Protein AF-A0A7V5DVM4-F1 (afdb_monomer)

Nearest PDB structures (foldseek):
  7obb-assembly1_I  TM=4.071E-01  e=5.689E-02  Homo sapiens
  6hls-assembly1_I  TM=3.930E-01  e=3.949E-02  Saccharomyces cerevisiae S288C
  4c2m-assembly1_I  TM=3.906E-01  e=1.418E-01  Saccharomyces cerevisiae
  5w0o-assembly2_B  TM=4.467E-01  e=2.943E-01  Homo sapiens
  7xs4-assembly1_A  TM=4.033E-01  e=6.493E-01  Arabidopsis thaliana

Structure (mmCIF, N/CA/C/O backbone):
data_AF-A0A7V5DVM4-F1
#
_entry.id   AF-A0A7V5DVM4-F1
#
loop_
_atom_site.group_PDB
_atom_site.id
_atom_site.type_symbol
_atom_site.label_atom_id
_atom_site.label_alt_id
_atom_site.label_comp_id
_atom_site.label_asym_id
_atom_site.label_entity_id
_atom_site.label_seq_id
_atom_site.pdbx_PDB_ins_code
_atom_site.Cartn_x
_atom_site.Cartn_y
_atom_site.Cartn_z
_atom_site.occupancy
_atom_site.B_iso_or_equiv
_atom_site.auth_seq_id
_atom_site.auth_comp_id
_atom_site.auth_asym_id
_atom_site.auth_atom_id
_atom_site.pdbx_PDB_model_num
ATOM 1 N N . MET A 1 1 ? 5.681 -0.091 12.424 1.00 67.00 1 MET A N 1
ATOM 2 C CA . MET A 1 1 ? 4.971 0.313 11.188 1.00 67.00 1 MET A CA 1
ATOM 3 C C . MET A 1 1 ? 4.359 -0.936 10.579 1.00 67.00 1 MET A C 1
ATOM 5 O O . MET A 1 1 ? 5.085 -1.908 10.415 1.00 67.00 1 MET A O 1
ATOM 9 N N . ASP A 1 2 ? 3.058 -0.942 10.289 1.00 78.00 2 ASP A N 1
ATOM 10 C CA . ASP A 1 2 ? 2.428 -2.073 9.595 1.00 78.00 2 ASP A CA 1
ATOM 11 C C . ASP A 1 2 ? 2.768 -2.052 8.107 1.00 78.00 2 ASP A C 1
ATOM 13 O O . ASP A 1 2 ? 2.781 -0.989 7.491 1.00 78.00 2 ASP A O 1
ATOM 17 N N . LEU A 1 3 ? 2.990 -3.226 7.519 1.00 81.88 3 LEU A N 1
ATOM 18 C CA . LEU A 1 3 ? 3.199 -3.368 6.081 1.00 81.88 3 LEU A CA 1
ATOM 19 C C . LEU A 1 3 ? 1.953 -3.934 5.411 1.00 81.88 3 LEU A C 1
ATOM 21 O O . LEU A 1 3 ? 1.393 -4.935 5.873 1.00 81.88 3 LEU A O 1
ATOM 25 N N . MET A 1 4 ? 1.550 -3.342 4.287 1.00 83.81 4 MET A N 1
ATOM 26 C CA . MET A 1 4 ? 0.488 -3.924 3.473 1.00 83.81 4 MET A CA 1
ATOM 27 C C . MET A 1 4 ? 0.969 -5.252 2.874 1.00 83.81 4 MET A C 1
ATOM 29 O O . MET A 1 4 ? 1.976 -5.304 2.166 1.00 83.81 4 MET A O 1
ATOM 33 N N . ARG A 1 5 ? 0.232 -6.334 3.140 1.00 87.25 5 ARG A N 1
ATOM 34 C CA . ARG A 1 5 ? 0.502 -7.676 2.603 1.00 87.25 5 ARG A CA 1
ATOM 35 C C . ARG A 1 5 ? -0.558 -8.058 1.587 1.00 87.25 5 ARG A C 1
ATOM 37 O O . ARG A 1 5 ? -1.746 -7.839 1.813 1.00 87.25 5 ARG A O 1
ATOM 44 N N . CYS A 1 6 ? -0.131 -8.658 0.482 1.00 86.25 6 CYS A N 1
ATOM 45 C CA . CYS A 1 6 ? -1.041 -9.185 -0.517 1.00 86.25 6 CYS A CA 1
ATOM 46 C C . CYS A 1 6 ? -1.898 -10.295 0.110 1.00 86.25 6 CYS A C 1
ATOM 48 O O . CYS A 1 6 ? -1.336 -11.243 0.661 1.00 86.25 6 CYS A O 1
ATOM 50 N N . PRO A 1 7 ? -3.234 -10.242 0.001 1.00 84.94 7 PRO A N 1
ATOM 51 C CA . PRO A 1 7 ? -4.098 -11.264 0.588 1.00 84.94 7 PRO A CA 1
ATOM 52 C C . PRO A 1 7 ? -3.974 -12.637 -0.093 1.00 84.94 7 PRO A C 1
ATOM 54 O O . PRO A 1 7 ? -4.412 -13.624 0.479 1.00 84.94 7 PRO A O 1
ATOM 57 N N . VAL A 1 8 ? -3.381 -12.715 -1.294 1.00 87.81 8 VAL A N 1
ATOM 58 C CA . VAL A 1 8 ? -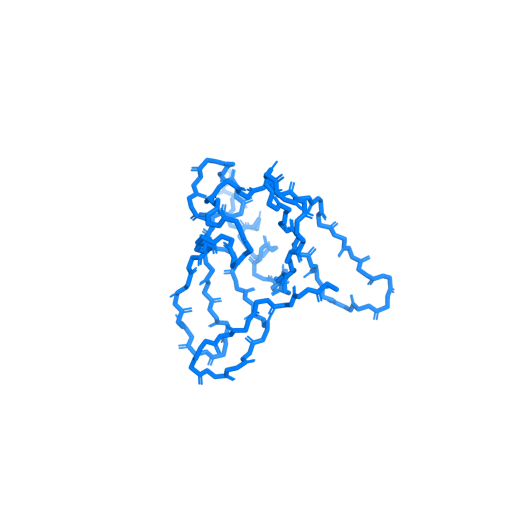3.189 -13.981 -2.032 1.00 87.81 8 VAL A CA 1
ATOM 59 C C . VAL A 1 8 ? -1.836 -14.597 -1.714 1.00 87.81 8 VAL A C 1
ATOM 61 O O . VAL A 1 8 ? -1.754 -15.687 -1.167 1.00 87.81 8 VAL A O 1
ATOM 64 N N . CYS A 1 9 ? -0.757 -13.887 -2.042 1.00 88.31 9 CYS A N 1
ATOM 65 C CA . CYS A 1 9 ? 0.599 -14.436 -1.978 1.00 88.31 9 CYS A CA 1
ATOM 66 C C . CYS A 1 9 ? 1.406 -13.945 -0.768 1.00 88.31 9 CYS A C 1
ATOM 68 O O . CYS A 1 9 ? 2.605 -14.209 -0.686 1.00 88.31 9 CYS A O 1
ATOM 70 N N . LYS A 1 10 ? 0.787 -13.174 0.141 1.00 86.44 10 LYS A N 1
ATOM 71 C CA . LYS A 1 10 ? 1.406 -12.579 1.344 1.00 86.44 10 LYS A CA 1
ATOM 72 C C . LYS A 1 10 ? 2.601 -11.647 1.073 1.00 86.44 10 LYS A C 1
ATOM 74 O O . LYS A 1 10 ? 3.212 -11.161 2.020 1.00 86.44 10 LYS A O 1
ATOM 79 N N . SER A 1 11 ? 2.898 -11.348 -0.197 1.00 86.12 11 SER A N 1
ATOM 80 C CA . SER A 1 11 ? 3.956 -10.420 -0.612 1.00 86.12 11 SER A CA 1
ATOM 81 C C . SER A 1 11 ? 3.727 -9.019 -0.051 1.00 86.12 11 SER A C 1
ATOM 83 O O . SER A 1 11 ? 2.597 -8.536 -0.040 1.00 86.12 11 SER A O 1
ATOM 85 N N . THR A 1 12 ? 4.798 -8.352 0.366 1.00 83.75 12 THR A N 1
ATOM 86 C CA . THR A 1 12 ? 4.793 -6.947 0.807 1.00 83.75 12 THR A CA 1
ATOM 87 C C . THR A 1 12 ? 5.270 -5.981 -0.275 1.00 83.75 12 THR A C 1
ATOM 89 O O . THR A 1 12 ? 5.350 -4.780 -0.027 1.00 83.75 12 THR A O 1
ATOM 92 N N . THR A 1 13 ? 5.607 -6.502 -1.458 1.00 84.56 13 THR A N 1
ATOM 93 C CA . THR A 1 13 ? 6.084 -5.724 -2.604 1.00 84.56 13 THR A CA 1
ATOM 94 C C . THR A 1 13 ? 4.946 -5.442 -3.572 1.00 84.56 13 THR A C 1
ATOM 96 O O . THR A 1 13 ? 4.241 -6.361 -4.018 1.00 84.56 13 THR A O 1
ATOM 99 N N . TRP A 1 14 ? 4.807 -4.165 -3.896 1.00 84.38 14 TRP A N 1
ATOM 100 C CA . TRP A 1 14 ? 3.718 -3.602 -4.666 1.00 84.38 14 TRP A CA 1
ATOM 101 C C . TRP A 1 14 ? 4.258 -2.684 -5.767 1.00 84.38 14 TRP A C 1
ATOM 103 O O . TRP A 1 14 ? 5.307 -2.068 -5.633 1.00 84.38 14 TRP A O 1
ATOM 113 N N . GLU A 1 15 ? 3.527 -2.598 -6.864 1.00 81.81 15 GLU A N 1
ATOM 114 C CA . GLU A 1 15 ? 3.663 -1.586 -7.902 1.00 81.81 15 GLU A CA 1
ATOM 115 C C . GLU A 1 15 ? 2.588 -0.535 -7.654 1.00 81.81 15 GLU A C 1
ATOM 117 O O . GLU A 1 15 ? 1.410 -0.878 -7.526 1.00 81.81 15 GLU A O 1
ATOM 122 N N . ASP A 1 16 ? 2.979 0.731 -7.574 1.00 77.44 16 ASP A N 1
ATOM 123 C CA . ASP A 1 16 ? 2.025 1.831 -7.509 1.00 77.44 16 ASP A CA 1
ATOM 124 C C . ASP A 1 16 ? 1.494 2.124 -8.917 1.00 77.44 16 ASP A C 1
ATOM 126 O O . ASP A 1 16 ? 2.250 2.493 -9.819 1.00 77.44 16 ASP A O 1
ATOM 130 N N . LEU A 1 17 ? 0.189 1.930 -9.122 1.00 75.38 17 LEU A N 1
ATOM 131 C CA . LEU A 1 17 ? -0.430 2.147 -10.426 1.00 75.38 17 LEU A CA 1
ATOM 132 C C . LEU A 1 17 ? -0.678 3.636 -10.718 1.00 75.38 17 LEU A C 1
ATOM 134 O O . LEU A 1 17 ? -0.814 3.985 -11.889 1.00 75.38 17 LEU A O 1
ATOM 138 N N . HIS A 1 18 ? -0.747 4.494 -9.692 1.00 66.25 18 HIS A N 1
ATOM 139 C CA . HIS A 1 18 ? -1.150 5.906 -9.812 1.00 66.25 18 HIS A CA 1
ATOM 140 C C . HIS A 1 18 ? -0.236 6.824 -8.985 1.00 66.25 18 HIS A C 1
ATOM 142 O O . HIS A 1 18 ? -0.697 7.768 -8.350 1.00 66.25 18 HIS A O 1
ATOM 148 N N . ALA A 1 19 ? 1.078 6.576 -9.020 1.00 57.25 19 ALA A N 1
ATOM 149 C CA . ALA A 1 19 ? 2.081 7.284 -8.213 1.00 57.25 19 ALA A CA 1
ATOM 150 C C . ALA A 1 19 ? 2.09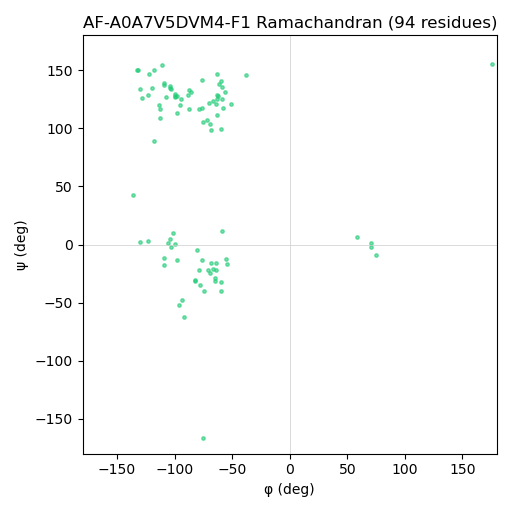6 8.824 -8.361 1.00 57.25 19 ALA A C 1
ATOM 152 O O . ALA A 1 19 ? 2.764 9.507 -7.576 1.00 57.25 19 ALA A O 1
ATOM 153 N N . TRP A 1 20 ? 1.398 9.359 -9.367 1.00 54.09 20 TRP A N 1
ATOM 154 C CA . TRP A 1 20 ? 1.425 10.750 -9.826 1.00 54.09 20 TRP A CA 1
ATOM 155 C C . TRP A 1 20 ? 0.152 11.544 -9.508 1.00 54.09 20 TRP A C 1
ATOM 157 O O . TRP A 1 20 ? 0.176 12.762 -9.657 1.00 54.09 20 TRP A O 1
ATOM 167 N N . GLU A 1 21 ? -0.937 10.900 -9.078 1.00 55.44 21 GLU A N 1
ATOM 168 C CA . GLU A 1 21 ? -2.225 11.576 -8.881 1.00 55.44 21 GLU A CA 1
ATOM 169 C C . GLU A 1 21 ? -2.593 11.619 -7.386 1.00 55.44 21 GLU A C 1
ATOM 171 O O . GLU A 1 21 ? -2.894 10.577 -6.800 1.00 55.44 21 GLU A O 1
ATOM 176 N N . PRO A 1 22 ? -2.548 12.800 -6.739 1.00 49.56 22 PRO A N 1
ATOM 177 C CA . PRO A 1 22 ? -2.716 12.933 -5.288 1.00 49.56 22 PRO A CA 1
ATOM 178 C C . PRO A 1 22 ? -4.125 12.582 -4.779 1.00 49.56 22 PRO A C 1
ATOM 180 O O . PRO A 1 22 ? -4.262 12.223 -3.612 1.00 49.56 22 PRO A O 1
ATOM 183 N N . ASP A 1 23 ? -5.139 12.622 -5.647 1.00 50.00 23 ASP A N 1
ATOM 184 C CA . ASP A 1 23 ? -6.552 12.409 -5.299 1.00 50.00 23 ASP A CA 1
ATOM 185 C C . ASP A 1 23 ? -7.108 11.047 -5.745 1.00 50.00 23 ASP A C 1
ATOM 187 O O . ASP A 1 23 ? -8.284 10.738 -5.530 1.00 50.00 23 ASP A O 1
ATOM 191 N N . VAL A 1 24 ? -6.284 10.200 -6.368 1.00 54.28 24 VAL A N 1
ATOM 192 C CA . VAL A 1 24 ? -6.741 8.895 -6.853 1.00 54.28 24 VAL A CA 1
ATOM 193 C C . VAL A 1 24 ? -6.610 7.856 -5.738 1.00 54.28 24 VAL A C 1
ATOM 195 O O . VAL A 1 24 ? -5.557 7.766 -5.098 1.00 54.28 24 VAL A O 1
ATOM 198 N N . PRO A 1 25 ? -7.648 7.025 -5.485 1.00 58.22 25 PRO A N 1
ATOM 199 C CA . PRO A 1 25 ? -7.545 5.916 -4.548 1.00 58.22 25 PRO A CA 1
ATOM 200 C C . PRO A 1 25 ? -6.314 5.089 -4.892 1.00 58.22 25 PRO A C 1
ATOM 202 O O . PRO A 1 25 ? -6.179 4.575 -6.002 1.00 58.22 25 PRO A O 1
ATOM 205 N N . THR A 1 26 ? -5.410 4.978 -3.929 1.00 68.38 26 THR A N 1
ATOM 206 C CA . THR A 1 26 ? -4.077 4.426 -4.132 1.00 68.38 26 THR A CA 1
ATOM 207 C C . THR A 1 26 ? -4.195 2.941 -4.427 1.00 68.38 26 THR A C 1
ATOM 209 O O . THR A 1 26 ? -4.440 2.116 -3.541 1.00 68.38 26 THR A O 1
ATOM 212 N N . ARG A 1 27 ? -4.145 2.626 -5.723 1.00 79.00 27 ARG A N 1
ATOM 213 C CA . ARG A 1 27 ? -4.247 1.282 -6.277 1.00 79.00 27 ARG A CA 1
ATOM 214 C C . ARG A 1 27 ? -2.846 0.739 -6.474 1.00 79.00 27 ARG A C 1
ATOM 216 O O . ARG A 1 27 ? -2.034 1.312 -7.193 1.00 79.00 27 ARG A O 1
ATOM 223 N N . PHE A 1 28 ? -2.621 -0.422 -5.895 1.00 82.31 28 PHE A N 1
ATOM 224 C CA . PHE A 1 28 ? -1.359 -1.122 -5.914 1.00 82.31 28 PHE A CA 1
ATOM 225 C C . PHE A 1 28 ? -1.532 -2.471 -6.582 1.00 82.31 28 PHE A C 1
ATOM 227 O O . PHE A 1 28 ? -2.466 -3.209 -6.264 1.00 82.31 28 PHE A O 1
ATOM 234 N N . ARG A 1 29 ? -0.616 -2.836 -7.469 1.00 86.12 29 ARG A N 1
ATOM 235 C CA . ARG A 1 29 ? -0.548 -4.180 -8.040 1.00 86.12 29 ARG A CA 1
ATOM 236 C C . ARG A 1 29 ? 0.518 -4.983 -7.311 1.00 86.12 29 ARG A C 1
ATOM 238 O O . ARG A 1 29 ? 1.652 -4.553 -7.172 1.00 86.12 29 ARG A O 1
ATOM 245 N N . CYS A 1 30 ? 0.184 -6.170 -6.828 1.00 88.12 30 CYS A N 1
ATOM 246 C CA . CYS A 1 30 ? 1.174 -7.047 -6.223 1.00 88.12 30 CYS A CA 1
ATOM 247 C C . CYS A 1 30 ? 2.121 -7.595 -7.300 1.00 88.12 30 CYS A C 1
ATOM 249 O O . CYS A 1 30 ? 1.670 -8.313 -8.189 1.00 88.12 30 CYS A O 1
ATOM 251 N N . ILE A 1 31 ? 3.426 -7.347 -7.166 1.00 85.06 31 ILE A N 1
ATOM 252 C CA . ILE A 1 31 ? 4.442 -7.795 -8.139 1.00 85.06 31 ILE A CA 1
ATOM 253 C C . ILE A 1 31 ? 4.465 -9.323 -8.302 1.00 85.06 31 ILE A C 1
ATOM 255 O O . ILE A 1 31 ? 4.721 -9.834 -9.383 1.00 85.06 31 ILE A O 1
ATOM 259 N N . ARG A 1 32 ? 4.170 -10.078 -7.235 1.00 86.62 32 ARG A N 1
ATOM 260 C CA . ARG A 1 32 ? 4.256 -11.548 -7.265 1.00 86.62 32 ARG A CA 1
ATOM 261 C C . ARG A 1 32 ? 3.082 -12.243 -7.950 1.00 86.62 32 ARG A C 1
ATOM 263 O O . ARG A 1 32 ? 3.273 -13.308 -8.514 1.00 86.62 32 ARG A O 1
ATOM 270 N N . CYS A 1 33 ? 1.869 -11.710 -7.821 1.00 88.19 33 CYS A N 1
ATOM 271 C CA . CYS A 1 33 ? 0.650 -12.400 -8.276 1.00 88.19 33 CYS A CA 1
ATOM 272 C C . CYS A 1 33 ? -0.263 -11.533 -9.149 1.00 88.19 33 CYS A C 1
ATOM 274 O O . CYS A 1 33 ? -1.362 -11.957 -9.486 1.00 88.19 33 CYS A O 1
ATOM 276 N N . GLY A 1 34 ? 0.128 -10.293 -9.446 1.00 85.81 34 GLY A N 1
ATOM 277 C CA . GLY A 1 34 ? -0.655 -9.358 -10.254 1.00 85.81 34 GLY A CA 1
ATOM 278 C C . GLY A 1 34 ? -1.922 -8.817 -9.586 1.00 85.81 34 GLY A C 1
ATOM 279 O O . GLY A 1 34 ? -2.605 -7.982 -10.176 1.00 85.81 34 GLY A O 1
ATOM 280 N N . ARG A 1 35 ? -2.260 -9.239 -8.357 1.00 86.62 35 ARG A N 1
ATOM 281 C CA . ARG A 1 35 ? -3.487 -8.786 -7.687 1.00 86.62 35 ARG A CA 1
ATOM 282 C C . ARG A 1 35 ? -3.461 -7.285 -7.430 1.00 86.62 35 ARG A C 1
ATOM 284 O O . ARG A 1 35 ? -2.537 -6.786 -6.792 1.00 86.62 35 ARG A O 1
ATOM 291 N N . ILE A 1 36 ? -4.522 -6.606 -7.847 1.00 86.62 36 ILE A N 1
ATOM 292 C CA . ILE A 1 36 ? -4.743 -5.191 -7.561 1.00 86.62 36 ILE A CA 1
ATOM 293 C C . ILE A 1 36 ? -5.437 -5.059 -6.200 1.00 86.62 36 ILE A C 1
ATOM 295 O O . ILE A 1 36 ? -6.412 -5.758 -5.916 1.00 86.62 36 ILE A O 1
ATOM 299 N N . ALA A 1 37 ? -4.918 -4.182 -5.348 1.00 83.38 37 ALA A N 1
ATOM 300 C CA . ALA A 1 37 ? -5.488 -3.819 -4.059 1.00 83.38 37 ALA A CA 1
ATOM 301 C C . ALA A 1 37 ? -5.511 -2.298 -3.920 1.00 83.38 37 ALA A C 1
ATOM 303 O O . ALA A 1 37 ? -4.652 -1.611 -4.460 1.00 83.38 37 ALA A O 1
ATOM 304 N N . SER A 1 38 ? -6.477 -1.769 -3.180 1.00 82.25 38 SER A N 1
ATOM 305 C CA . SER A 1 38 ? -6.515 -0.358 -2.810 1.00 82.25 38 SER A CA 1
ATOM 306 C C . SER A 1 38 ? -6.263 -0.187 -1.319 1.00 82.25 38 SER A C 1
ATOM 308 O O . SER A 1 38 ? -6.556 -1.079 -0.514 1.00 82.25 38 SER A O 1
ATOM 310 N N . LEU A 1 39 ? -5.758 0.983 -0.947 1.00 78.50 39 LEU A N 1
ATOM 311 C CA . LEU A 1 39 ? -5.787 1.464 0.429 1.00 78.50 39 LEU A CA 1
ATOM 312 C C . LEU A 1 39 ? -7.254 1.562 0.897 1.00 78.50 39 LEU A C 1
ATOM 314 O O . LEU A 1 39 ? -7.991 2.465 0.514 1.00 78.50 39 LEU A O 1
ATOM 318 N N . GLY A 1 40 ? -7.714 0.548 1.635 1.00 80.31 40 GLY A N 1
ATOM 319 C CA . GLY A 1 40 ? -9.063 0.496 2.209 1.00 80.31 40 GLY A CA 1
ATOM 320 C C . GLY A 1 40 ? -9.214 1.405 3.433 1.00 80.31 40 GLY A C 1
ATOM 321 O O . GLY A 1 40 ? -8.349 2.222 3.725 1.00 80.31 40 GLY A O 1
ATOM 322 N N . SER A 1 41 ? -10.292 1.242 4.199 1.00 84.25 41 SER A N 1
ATOM 323 C CA . SER A 1 41 ? -10.478 1.966 5.465 1.00 84.25 41 SER A CA 1
ATOM 324 C C . SER A 1 41 ? -9.405 1.62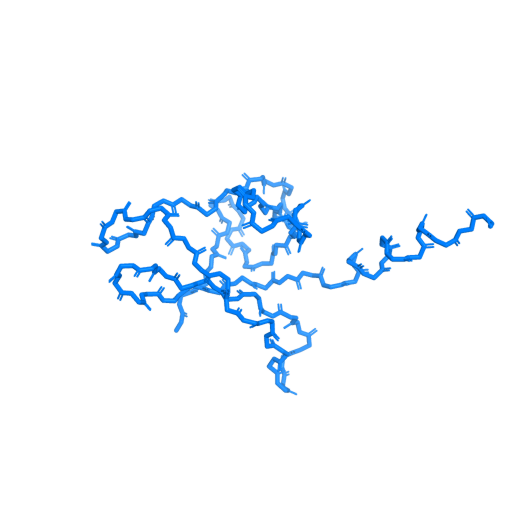5 6.508 1.00 84.25 41 SER A C 1
ATOM 326 O O . SER A 1 41 ? -8.946 0.484 6.617 1.00 84.25 41 SER A O 1
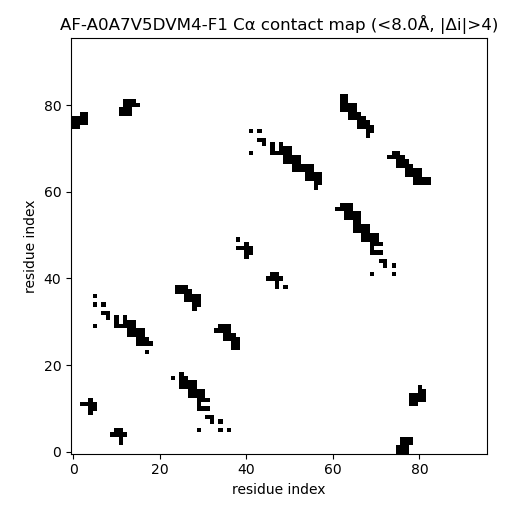ATOM 328 N N . CYS A 1 42 ? -9.043 2.608 7.331 1.00 84.00 42 CYS A N 1
ATOM 329 C CA . CYS A 1 42 ? -8.199 2.414 8.499 1.00 84.00 42 CYS A CA 1
ATOM 330 C C . CYS A 1 42 ? -8.835 1.407 9.459 1.00 84.00 42 CYS A C 1
ATOM 332 O O . CYS A 1 42 ? -9.951 1.602 9.932 1.00 84.00 42 CYS A O 1
ATOM 334 N N . LYS A 1 43 ? -8.087 0.356 9.814 1.00 82.38 43 LYS A N 1
ATOM 335 C CA . LYS A 1 43 ? -8.556 -0.700 10.727 1.00 82.38 43 LYS A CA 1
ATOM 336 C C . LYS A 1 43 ? -8.851 -0.220 12.153 1.00 82.38 43 LYS A C 1
ATOM 338 O O . LYS A 1 43 ? -9.459 -0.962 12.907 1.00 82.38 43 LYS A O 1
ATOM 343 N N . VAL A 1 44 ? -8.376 0.969 12.536 1.00 85.38 44 VAL A N 1
ATOM 344 C CA . VAL A 1 44 ? -8.553 1.514 13.895 1.00 85.38 44 VAL A CA 1
ATOM 345 C C . VAL A 1 44 ? -9.787 2.399 13.980 1.00 85.38 44 VAL A C 1
ATOM 347 O O . VAL A 1 44 ? -10.576 2.254 14.901 1.00 85.38 44 VAL A O 1
ATO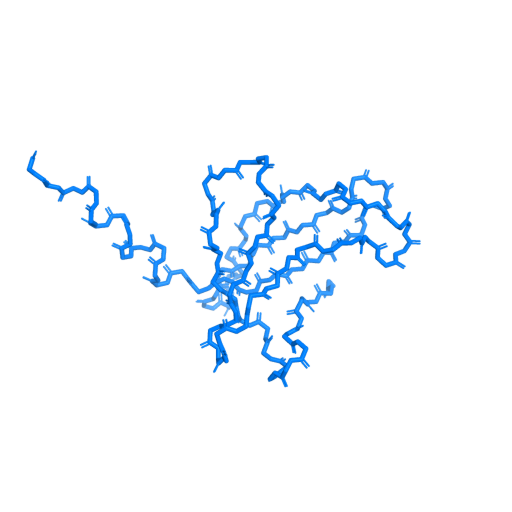M 350 N N . CYS A 1 45 ? -9.954 3.323 13.033 1.00 87.56 45 CYS A N 1
ATOM 351 C CA . CYS A 1 45 ? -10.985 4.361 13.113 1.00 87.56 45 CYS A CA 1
ATOM 352 C C . CYS A 1 45 ? -11.949 4.395 11.918 1.00 87.56 45 CYS A C 1
ATOM 354 O O . CYS A 1 45 ? -12.772 5.303 11.843 1.00 87.56 45 CYS A O 1
ATOM 356 N N . GLY A 1 46 ? -11.825 3.472 10.958 1.00 85.19 46 GLY A N 1
ATOM 357 C CA . GLY A 1 46 ? -12.673 3.395 9.761 1.00 85.19 46 GLY A CA 1
ATOM 358 C C . GLY A 1 46 ? -12.394 4.451 8.682 1.00 85.19 46 GLY A C 1
ATOM 359 O O . GLY A 1 46 ? -1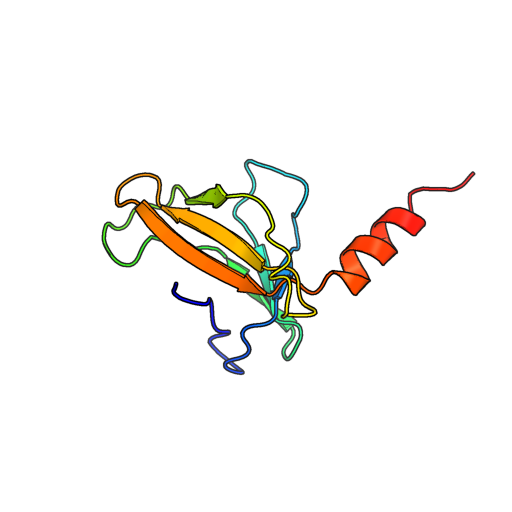2.910 4.330 7.571 1.00 85.19 46 GLY A O 1
ATOM 360 N N . GLU A 1 47 ? -11.554 5.446 8.982 1.00 84.94 47 GLU A N 1
ATOM 361 C CA . GLU A 1 47 ? -11.220 6.567 8.098 1.00 84.94 47 GLU A CA 1
ATOM 362 C C . GLU A 1 47 ? -10.611 6.095 6.773 1.00 84.94 47 GLU A C 1
ATOM 364 O O . GLU A 1 47 ? -9.733 5.229 6.763 1.00 84.94 47 GLU A O 1
ATOM 369 N N . LYS A 1 48 ? -11.060 6.676 5.659 1.00 82.50 48 LYS A N 1
ATOM 370 C CA . LYS A 1 48 ? -10.539 6.380 4.313 1.00 82.50 48 LYS A CA 1
ATOM 371 C C . LYS A 1 48 ? -9.510 7.407 3.855 1.00 82.50 48 LYS A C 1
ATOM 373 O O . LYS A 1 48 ? -8.797 7.151 2.890 1.00 82.50 48 LYS A O 1
ATOM 378 N N . ASN A 1 49 ? -9.418 8.539 4.548 1.00 83.06 49 ASN A N 1
ATOM 379 C CA . ASN A 1 49 ? -8.410 9.545 4.275 1.00 83.06 49 ASN A CA 1
ATOM 380 C C . ASN A 1 49 ? -7.011 9.071 4.717 1.00 83.06 49 ASN A C 1
ATOM 382 O O . ASN A 1 49 ? -6.693 9.002 5.915 1.00 83.06 49 ASN A O 1
ATOM 386 N N . TRP A 1 50 ? -6.180 8.754 3.725 1.00 81.50 50 TRP A N 1
ATOM 387 C CA . TRP A 1 50 ? -4.784 8.375 3.890 1.00 81.50 50 TRP A CA 1
ATOM 388 C C . TRP A 1 50 ? -3.875 9.438 3.291 1.00 81.50 50 TRP A C 1
ATOM 390 O O . TRP A 1 50 ? -3.839 9.647 2.084 1.00 81.50 50 TRP A O 1
ATOM 400 N N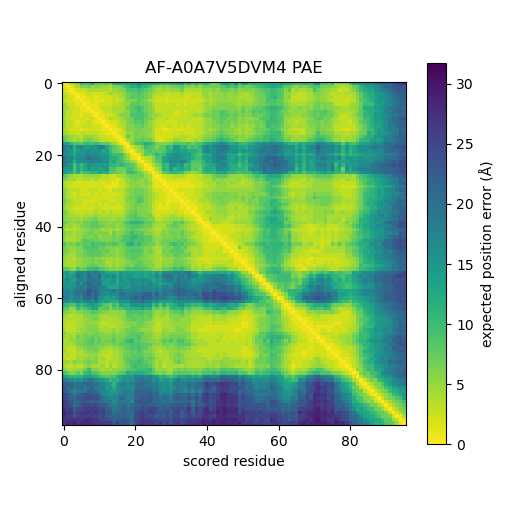 . ILE A 1 51 ? -3.082 10.063 4.149 1.00 82.81 51 ILE A N 1
ATOM 401 C CA . ILE A 1 51 ? -2.118 11.090 3.781 1.00 82.81 51 ILE A CA 1
ATOM 402 C C . ILE A 1 51 ? -0.810 10.394 3.411 1.00 82.81 51 ILE A C 1
ATOM 404 O O . ILE A 1 51 ? -0.182 9.753 4.262 1.00 82.81 51 ILE A O 1
ATOM 408 N N . ARG A 1 52 ? -0.376 10.520 2.154 1.00 78.62 52 ARG A N 1
ATOM 409 C CA . ARG A 1 52 ? 0.946 10.043 1.729 1.00 78.62 52 ARG A CA 1
ATOM 410 C C . ARG A 1 52 ? 2.024 10.840 2.467 1.00 78.62 52 ARG A C 1
ATOM 412 O O . ARG A 1 52 ? 2.097 12.062 2.368 1.00 78.62 52 ARG A O 1
ATOM 419 N N . ARG A 1 53 ? 2.864 10.142 3.224 1.00 75.38 53 ARG A N 1
ATOM 420 C CA . ARG A 1 53 ? 4.076 10.674 3.849 1.00 75.38 53 ARG A CA 1
ATOM 421 C C . ARG A 1 53 ? 5.268 10.181 3.036 1.00 75.38 53 ARG A C 1
ATOM 423 O O . ARG A 1 53 ? 5.286 9.025 2.624 1.00 75.38 53 ARG A O 1
ATOM 430 N N . SER A 1 54 ? 6.202 11.096 2.785 1.00 64.75 54 SER A N 1
ATOM 431 C CA . SER A 1 54 ? 7.300 11.001 1.819 1.00 64.75 54 SER A CA 1
ATOM 432 C C . SER A 1 54 ? 7.950 9.623 1.702 1.00 64.75 54 SER A C 1
ATOM 434 O O . SER A 1 54 ? 8.112 8.906 2.693 1.00 64.75 54 SER A O 1
ATOM 436 N N . ASP A 1 55 ? 8.379 9.306 0.481 1.00 59.69 55 ASP A N 1
ATOM 437 C CA . ASP A 1 55 ? 9.135 8.100 0.166 1.00 59.69 55 ASP A CA 1
ATOM 438 C C . ASP A 1 55 ? 10.470 8.143 0.921 1.00 59.69 55 ASP A C 1
ATOM 440 O O . ASP A 1 55 ? 11.331 8.983 0.653 1.00 59.69 55 ASP A O 1
ATOM 444 N N . LEU A 1 56 ? 10.641 7.261 1.904 1.00 55.41 56 LEU A N 1
ATOM 445 C CA . LEU A 1 56 ? 11.929 7.090 2.563 1.00 55.41 56 LEU A CA 1
ATOM 446 C C . LEU A 1 56 ? 12.645 5.930 1.879 1.00 55.41 56 LEU A C 1
ATOM 448 O O . LEU A 1 56 ? 12.167 4.794 1.883 1.00 55.41 56 LEU A O 1
ATOM 452 N N . PHE A 1 57 ? 13.814 6.221 1.315 1.00 53.59 57 PHE A N 1
ATOM 453 C CA . PHE A 1 57 ? 14.835 5.203 1.129 1.00 53.59 57 PHE A CA 1
ATOM 454 C C . PHE A 1 57 ? 15.337 4.867 2.531 1.00 53.59 57 PHE A C 1
ATOM 456 O O . PHE A 1 57 ? 16.043 5.663 3.152 1.00 53.59 57 PHE A O 1
ATOM 463 N N . GLU A 1 58 ? 14.915 3.731 3.081 1.00 51.22 58 GLU A N 1
ATOM 464 C CA . GLU A 1 58 ? 15.604 3.199 4.253 1.00 51.22 58 GLU A CA 1
ATOM 465 C C . GLU A 1 58 ? 17.067 3.004 3.839 1.00 51.22 58 GLU A C 1
ATOM 467 O O . GLU A 1 58 ? 17.338 2.258 2.903 1.00 51.22 58 GLU A O 1
ATOM 472 N N . LYS A 1 59 ? 18.000 3.720 4.484 1.00 45.47 59 LYS A N 1
ATOM 473 C CA . LYS A 1 59 ? 19.428 3.766 4.108 1.00 45.47 59 LYS A CA 1
ATOM 474 C C . LYS A 1 59 ? 20.093 2.381 4.009 1.00 45.47 59 LYS A C 1
ATOM 476 O O . LYS A 1 59 ? 21.135 2.270 3.377 1.00 45.47 59 LYS A O 1
ATOM 481 N N . GLU A 1 60 ? 19.480 1.344 4.577 1.00 48.44 60 GLU A N 1
ATOM 482 C CA . GLU A 1 60 ? 19.932 -0.052 4.509 1.00 48.44 60 GLU A CA 1
ATOM 483 C C . GLU A 1 60 ? 19.047 -0.958 3.631 1.00 48.44 60 GLU A C 1
ATOM 485 O O . GLU A 1 60 ? 19.492 -2.008 3.165 1.00 48.44 60 GLU A O 1
ATOM 490 N N . SER A 1 61 ? 17.814 -0.548 3.326 1.00 48.91 61 SER A N 1
ATOM 491 C CA . SER A 1 61 ? 16.885 -1.322 2.504 1.00 48.91 61 SER A CA 1
ATOM 492 C C . SER A 1 61 ? 16.929 -0.808 1.065 1.00 48.91 61 SER A C 1
ATOM 494 O O . SER A 1 61 ? 16.461 0.287 0.768 1.00 48.91 61 SER A O 1
ATOM 496 N N . LYS A 1 62 ? 17.415 -1.629 0.123 1.00 54.81 62 LYS A N 1
ATOM 497 C CA . LYS A 1 62 ? 17.459 -1.349 -1.336 1.00 54.81 62 LYS A CA 1
ATOM 498 C C . LYS A 1 62 ? 16.086 -1.083 -1.997 1.00 54.81 62 LYS A C 1
ATOM 500 O O . LYS A 1 62 ? 15.983 -1.125 -3.219 1.00 54.81 62 LYS A O 1
ATOM 505 N N . ARG A 1 63 ? 15.009 -0.889 -1.230 1.00 61.81 63 ARG A N 1
ATOM 506 C CA . ARG A 1 63 ? 13.627 -0.800 -1.714 1.00 61.81 63 ARG A CA 1
ATOM 507 C C . ARG A 1 63 ? 12.958 0.469 -1.182 1.00 61.81 63 ARG A C 1
ATOM 509 O O . ARG A 1 63 ? 12.930 0.645 0.036 1.00 61.81 63 ARG A O 1
ATOM 516 N N . PRO A 1 64 ? 12.395 1.323 -2.052 1.00 65.19 64 PRO A N 1
ATOM 517 C CA . PRO A 1 64 ? 11.615 2.469 -1.612 1.00 65.19 64 PRO A CA 1
ATOM 518 C C . PRO A 1 64 ? 10.401 2.017 -0.808 1.00 65.19 64 PRO A C 1
ATOM 520 O O . PRO A 1 64 ? 9.715 1.056 -1.172 1.00 65.19 64 PRO A O 1
ATOM 523 N N . ILE A 1 65 ? 10.124 2.735 0.277 1.00 76.12 65 ILE A N 1
ATOM 524 C CA . ILE A 1 65 ? 8.916 2.540 1.071 1.00 76.12 65 ILE A CA 1
ATOM 525 C C . ILE A 1 65 ? 8.054 3.784 0.949 1.00 76.12 65 ILE A C 1
ATOM 527 O O . ILE A 1 65 ? 8.460 4.868 1.370 1.00 76.12 65 ILE A O 1
ATOM 531 N N . VAL A 1 66 ? 6.837 3.600 0.446 1.00 77.56 66 VAL A N 1
ATOM 532 C CA . VAL A 1 66 ? 5.801 4.631 0.493 1.00 77.56 66 VAL A CA 1
ATOM 533 C C . VAL A 1 66 ? 5.039 4.470 1.799 1.00 77.56 66 VAL A C 1
ATOM 535 O O . VAL A 1 66 ? 4.601 3.364 2.138 1.00 77.56 66 VAL A O 1
ATOM 538 N N . ARG A 1 67 ? 4.893 5.559 2.556 1.00 82.69 67 ARG A N 1
ATOM 539 C CA . ARG A 1 67 ? 4.184 5.558 3.839 1.00 82.69 67 ARG A CA 1
ATOM 540 C C . ARG A 1 67 ? 2.864 6.302 3.704 1.00 82.69 67 ARG A C 1
ATOM 542 O O . ARG A 1 67 ? 2.797 7.366 3.103 1.00 82.69 67 ARG A O 1
ATOM 549 N N . TYR A 1 68 ? 1.821 5.764 4.316 1.00 82.81 68 TYR A N 1
ATOM 550 C CA . TYR A 1 68 ? 0.509 6.390 4.395 1.00 82.81 68 TYR A CA 1
ATOM 551 C C . TYR A 1 68 ? 0.108 6.533 5.850 1.00 82.81 68 TYR A C 1
ATOM 553 O O . TYR A 1 68 ? 0.157 5.573 6.620 1.00 82.81 68 TYR A O 1
ATOM 561 N N . GLN A 1 69 ? -0.284 7.742 6.224 1.00 86.12 69 GLN A N 1
ATOM 562 C CA . GLN A 1 69 ? -0.751 8.081 7.554 1.00 86.12 69 GLN A CA 1
ATOM 563 C C . GLN A 1 69 ? -2.259 8.307 7.517 1.00 86.12 69 GLN A C 1
ATOM 565 O O . GLN A 1 69 ? -2.753 9.112 6.734 1.00 86.12 69 GLN A O 1
ATOM 570 N N . CYS A 1 70 ? -3.000 7.622 8.378 1.00 87.25 70 CYS A N 1
ATOM 571 C CA . CYS A 1 70 ? -4.419 7.888 8.550 1.00 87.25 70 CYS A CA 1
ATOM 572 C C . CYS A 1 70 ? -4.612 9.314 9.082 1.00 87.25 70 CYS A C 1
ATOM 574 O O . CYS A 1 70 ? -4.073 9.647 10.141 1.00 87.25 70 CYS A O 1
ATOM 576 N N . GLY A 1 71 ? -5.412 10.126 8.386 1.00 84.00 71 GLY A N 1
ATOM 577 C CA . GLY A 1 71 ? -5.631 11.530 8.747 1.00 84.00 71 GLY A CA 1
ATOM 578 C C . GLY A 1 71 ? -6.313 11.735 10.105 1.00 84.00 71 GLY A C 1
ATOM 579 O O . GLY A 1 71 ? -6.150 12.785 10.711 1.00 84.00 71 GLY A O 1
ATOM 580 N N . LYS A 1 72 ? -7.034 10.723 10.611 1.00 87.50 72 LYS A N 1
ATOM 581 C CA . LYS A 1 72 ? -7.798 10.815 11.865 1.00 87.50 72 LYS A CA 1
ATOM 582 C C . LYS A 1 72 ? -7.058 10.269 13.086 1.00 87.50 72 LYS A C 1
ATOM 584 O O . LYS A 1 72 ? -6.978 10.937 14.105 1.00 87.50 72 LYS A O 1
ATOM 589 N N . CYS A 1 73 ? -6.543 9.040 13.009 1.00 88.75 73 CYS A N 1
ATOM 590 C CA . CYS A 1 73 ? -5.902 8.371 14.156 1.00 88.75 73 CYS A CA 1
ATOM 591 C C . CYS A 1 73 ? -4.369 8.369 14.096 1.00 88.75 73 CYS A C 1
ATOM 593 O O . CYS A 1 73 ? -3.723 7.800 14.970 1.00 88.75 73 CYS A O 1
ATOM 595 N N . GLY A 1 74 ? -3.772 8.915 13.033 1.00 84.38 74 GLY A N 1
ATOM 596 C CA . GLY A 1 74 ? -2.320 8.968 12.868 1.00 84.38 74 GLY A CA 1
ATOM 597 C C . GLY A 1 74 ? -1.644 7.621 12.588 1.00 84.38 74 GLY A C 1
ATOM 598 O O . GLY A 1 74 ? -0.422 7.592 12.438 1.00 84.38 74 GLY A O 1
ATOM 599 N N . ARG A 1 75 ? -2.396 6.510 12.482 1.00 85.19 75 ARG A N 1
ATOM 600 C CA . ARG A 1 75 ? -1.841 5.183 12.165 1.00 85.19 75 ARG A CA 1
ATOM 601 C C . ARG A 1 75 ? -1.062 5.226 10.856 1.00 85.19 75 ARG A C 1
ATOM 603 O O . ARG A 1 75 ? -1.583 5.684 9.844 1.00 85.19 75 ARG A O 1
ATOM 610 N N . MET A 1 76 ? 0.147 4.677 10.873 1.00 85.31 76 MET A N 1
ATOM 611 C CA . MET A 1 76 ? 1.005 4.585 9.696 1.00 85.31 76 MET A CA 1
ATOM 612 C C . MET A 1 76 ? 1.014 3.176 9.115 1.00 85.31 76 MET A C 1
ATOM 614 O O . MET A 1 76 ? 1.216 2.199 9.843 1.00 85.31 76 MET A O 1
ATOM 618 N N . ILE A 1 77 ? 0.878 3.092 7.797 1.00 82.81 77 ILE A N 1
ATOM 619 C CA . ILE A 1 77 ? 1.140 1.877 7.033 1.00 82.81 77 ILE A CA 1
ATOM 620 C C . ILE A 1 77 ? 2.209 2.142 5.976 1.00 82.81 77 ILE A C 1
ATOM 622 O O . ILE A 1 77 ? 2.298 3.244 5.439 1.00 82.81 77 ILE A O 1
ATOM 626 N N . GLY A 1 78 ? 3.029 1.140 5.689 1.00 82.62 78 GLY A N 1
ATOM 627 C CA . GLY A 1 78 ? 4.056 1.193 4.657 1.00 82.62 78 GLY A CA 1
ATOM 628 C C . GLY A 1 78 ? 3.819 0.162 3.561 1.00 82.62 78 GLY A C 1
ATOM 629 O O . GLY A 1 78 ? 3.274 -0.919 3.808 1.00 82.62 78 GLY A O 1
ATOM 630 N N . LEU A 1 79 ? 4.265 0.484 2.352 1.00 80.38 79 LEU A N 1
ATOM 631 C CA . LEU A 1 79 ? 4.329 -0.440 1.225 1.00 80.38 79 LEU A CA 1
ATOM 632 C C . LEU A 1 79 ? 5.719 -0.370 0.606 1.00 80.38 79 LEU A C 1
ATOM 634 O O . LEU A 1 79 ? 6.221 0.726 0.364 1.00 80.38 79 LEU A O 1
ATOM 638 N N . TYR A 1 80 ? 6.323 -1.525 0.321 1.00 82.00 80 TYR A N 1
ATOM 639 C CA . TYR A 1 80 ? 7.515 -1.552 -0.520 1.00 82.00 80 TYR A CA 1
ATOM 640 C C . TYR A 1 80 ? 7.081 -1.366 -1.963 1.00 82.00 80 TYR A C 1
ATOM 642 O O . TYR A 1 80 ? 6.350 -2.211 -2.489 1.00 82.00 80 TYR A O 1
ATOM 650 N N . VAL A 1 81 ? 7.540 -0.285 -2.583 1.00 75.31 81 VAL A N 1
ATOM 651 C CA . VAL A 1 81 ? 7.283 -0.026 -3.994 1.00 75.31 81 VAL A CA 1
ATOM 652 C C . VAL A 1 81 ? 8.504 -0.424 -4.794 1.00 75.31 81 VAL A C 1
ATOM 654 O O . VAL A 1 81 ? 9.622 -0.052 -4.450 1.00 75.31 81 VAL A O 1
ATOM 657 N N . ASP A 1 82 ? 8.303 -1.221 -5.836 1.00 70.56 82 ASP A N 1
ATOM 658 C CA . ASP A 1 82 ? 9.395 -1.554 -6.742 1.00 70.56 82 ASP A CA 1
ATOM 659 C C . ASP A 1 82 ? 9.688 -0.356 -7.659 1.00 70.56 82 ASP A C 1
ATOM 661 O O . ASP A 1 82 ? 8.907 -0.018 -8.548 1.00 70.56 82 ASP A O 1
ATOM 665 N N . SER A 1 83 ? 10.793 0.348 -7.398 1.00 57.16 83 SER A N 1
ATOM 666 C CA . SER A 1 83 ? 11.176 1.561 -8.135 1.00 57.16 83 SER A CA 1
ATOM 667 C C . SER A 1 83 ? 11.764 1.311 -9.519 1.00 57.16 83 SER A C 1
ATOM 669 O O . SER A 1 83 ? 11.898 2.273 -10.282 1.00 57.16 83 SER A O 1
ATOM 671 N N . GLU A 1 84 ? 12.144 0.077 -9.855 1.00 51.50 84 GLU A N 1
ATOM 672 C CA . GLU A 1 84 ? 12.789 -0.217 -11.144 1.00 51.50 84 GLU A CA 1
ATOM 673 C C . GLU A 1 84 ? 11.829 0.036 -12.328 1.00 51.50 84 GLU A C 1
ATOM 675 O O . GLU A 1 84 ? 12.243 0.543 -13.370 1.00 51.50 84 GLU A O 1
ATOM 680 N N . LEU A 1 85 ? 10.517 -0.151 -12.139 1.00 47.00 85 LEU A N 1
ATOM 681 C CA . LEU A 1 85 ? 9.489 0.172 -13.144 1.00 47.00 85 LEU A CA 1
ATOM 682 C C . LEU A 1 85 ? 9.082 1.656 -13.169 1.00 47.00 85 LEU A C 1
ATOM 684 O O . LEU A 1 85 ? 8.798 2.204 -14.239 1.00 47.00 85 LEU A O 1
ATOM 688 N N . SER A 1 86 ? 9.127 2.351 -12.028 1.00 42.12 86 SER A N 1
ATOM 689 C CA . SER A 1 86 ? 8.882 3.803 -11.969 1.00 42.12 86 SER A CA 1
ATOM 690 C C . SER A 1 86 ? 9.957 4.600 -12.719 1.00 42.12 86 SER A C 1
ATOM 692 O O . SER A 1 86 ? 9.670 5.664 -13.273 1.00 42.12 86 SER A O 1
ATOM 694 N N . LYS A 1 87 ? 11.190 4.075 -12.794 1.00 40.12 87 LYS A N 1
ATOM 695 C CA . LYS A 1 87 ? 12.249 4.616 -13.661 1.00 40.12 87 LYS A CA 1
ATOM 696 C C . LYS A 1 87 ? 12.014 4.288 -15.134 1.00 40.12 87 LYS A C 1
ATOM 698 O O . LYS A 1 87 ? 12.197 5.173 -15.966 1.00 40.12 87 LYS A O 1
ATOM 703 N N . ALA A 1 88 ? 11.549 3.079 -15.458 1.00 39.78 88 ALA A N 1
ATOM 704 C CA . ALA A 1 88 ? 11.264 2.694 -16.841 1.00 39.78 88 ALA A CA 1
ATOM 705 C C . ALA A 1 88 ? 10.206 3.607 -17.492 1.00 39.78 88 ALA A C 1
ATOM 707 O O . ALA A 1 88 ? 10.403 4.060 -18.617 1.00 39.78 88 ALA A O 1
ATOM 708 N N . LYS A 1 89 ? 9.145 4.003 -16.771 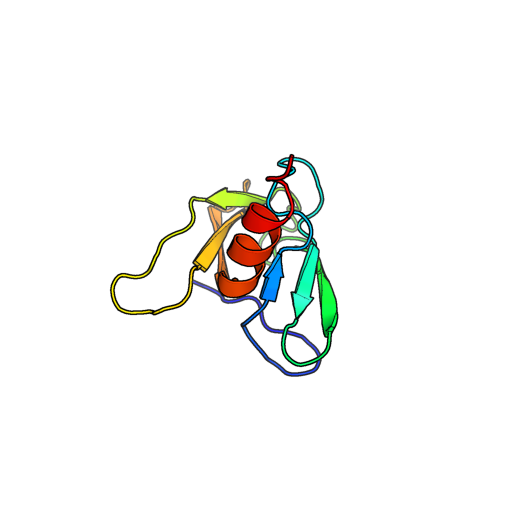1.00 39.66 89 LYS A N 1
ATOM 709 C CA . LYS A 1 89 ? 8.150 4.964 -17.300 1.00 39.66 89 LYS A CA 1
ATOM 710 C C . LYS A 1 89 ? 8.670 6.396 -17.475 1.00 39.66 89 LYS A C 1
ATOM 712 O O . LYS A 1 89 ? 8.154 7.110 -18.330 1.00 39.66 89 LYS A O 1
ATOM 717 N N . ARG A 1 90 ? 9.707 6.819 -16.740 1.00 39.19 90 ARG A N 1
ATOM 718 C CA . ARG A 1 90 ? 10.369 8.118 -16.989 1.00 39.19 90 ARG A CA 1
ATOM 719 C C . ARG A 1 90 ? 11.186 8.134 -18.282 1.00 39.19 90 ARG A C 1
ATOM 721 O O . ARG A 1 90 ? 11.430 9.214 -18.809 1.00 39.19 90 ARG A O 1
ATOM 728 N N . ILE A 1 91 ? 11.591 6.973 -18.797 1.00 41.97 91 ILE A N 1
ATOM 729 C CA . ILE A 1 91 ? 12.359 6.883 -20.046 1.00 41.97 91 ILE A CA 1
ATOM 730 C C . ILE A 1 91 ? 11.422 6.939 -21.266 1.00 41.97 91 ILE A C 1
ATOM 732 O O . ILE A 1 91 ? 11.788 7.524 -22.279 1.00 41.97 91 ILE A O 1
ATOM 736 N N . PHE A 1 92 ? 10.180 6.449 -21.157 1.00 40.59 92 PHE A N 1
ATOM 737 C CA . PHE A 1 92 ? 9.216 6.458 -22.272 1.00 40.59 92 PHE A CA 1
ATOM 738 C C . PHE A 1 92 ? 8.487 7.793 -22.514 1.00 40.59 92 PHE A C 1
ATOM 740 O O . PHE A 1 92 ? 7.769 7.906 -23.499 1.00 40.59 92 PHE A O 1
ATOM 747 N N . LEU A 1 93 ? 8.684 8.816 -21.673 1.00 42.19 93 LEU A N 1
ATOM 748 C CA . LEU A 1 93 ? 8.181 10.182 -21.921 1.00 42.19 93 LEU A CA 1
ATOM 749 C C . LEU A 1 93 ? 9.263 11.143 -22.438 1.00 42.19 93 LEU A C 1
ATOM 751 O O . LEU A 1 93 ? 9.031 12.345 -22.537 1.00 42.19 93 LEU A O 1
ATOM 755 N N . ARG A 1 94 ? 10.448 10.631 -22.793 1.00 41.19 94 ARG A N 1
ATOM 756 C CA . ARG A 1 94 ? 11.441 11.382 -23.566 1.00 41.19 94 ARG A CA 1
ATOM 757 C C . ARG A 1 94 ? 11.699 10.681 -24.888 1.00 41.19 94 ARG A C 1
ATOM 759 O O . ARG A 1 94 ? 12.619 9.872 -24.972 1.00 41.19 94 ARG A O 1
ATOM 766 N N . LYS A 1 95 ? 10.907 11.026 -25.901 1.00 35.09 95 LYS A N 1
ATOM 767 C CA . LYS A 1 95 ? 11.386 11.324 -27.262 1.00 35.09 95 LYS A CA 1
ATOM 768 C C . LYS A 1 95 ? 10.215 11.573 -28.217 1.00 35.09 95 LYS A C 1
ATOM 770 O O . LYS A 1 95 ? 9.168 10.955 -28.022 1.00 35.09 95 LYS A O 1
ATOM 775 N N . PRO A 1 96 ? 10.434 12.316 -29.312 1.00 42.41 96 PRO A N 1
ATOM 776 C CA . PRO A 1 96 ? 11.553 13.213 -29.627 1.00 42.41 96 PRO A CA 1
ATOM 777 C C . PRO A 1 96 ? 11.278 14.672 -29.241 1.00 42.41 96 PRO A C 1
ATOM 779 O O . PRO A 1 96 ? 10.108 15.102 -29.314 1.00 42.41 96 PRO A O 1
#

pLDDT: mean 71.52, std 16.68, range [35.09, 88.75]

Secondary structure (DSSP, 8-state):
-EE---TTT---EEEES-TT-TTS--EEEETTT--EEE----TTT----EEEEEEEE-TT-SSEEEEEEETTT--EEEEEE-HHHHHHHHHTT---

Mean predicted aligned error: 10.01 Å

Solvent-accessible surface area (backbone atoms only — not comparable to full-atom values): 5823 Å² total; per-residue (Å²): 126,49,68,53,55,40,92,84,80,60,44,47,47,28,35,68,74,52,87,84,48,93,84,53,81,58,37,30,29,26,74,88,77,65,50,74,47,61,73,62,57,38,93,87,78,60,50,65,57,61,43,80,43,75,73,43,68,47,95,85,46,100,49,41,29,44,31,34,28,33,73,83,82,63,52,52,40,34,35,35,34,60,57,74,60,65,52,52,59,62,54,75,76,66,77,134

Foldseek 3Di:
DAADADPPPRDLEWAFPCPPDQPDFGWTAHPPPRDIDTQAADPPPRASDWDWDDFDPPVPDPFTKIWTARPPPRDIYIGTYDCVVVVVVVVVPDDD

Sequence (96 aa):
MDLMRCPVCKSTTWEDLHAWEPDVPTRFRCIRCGR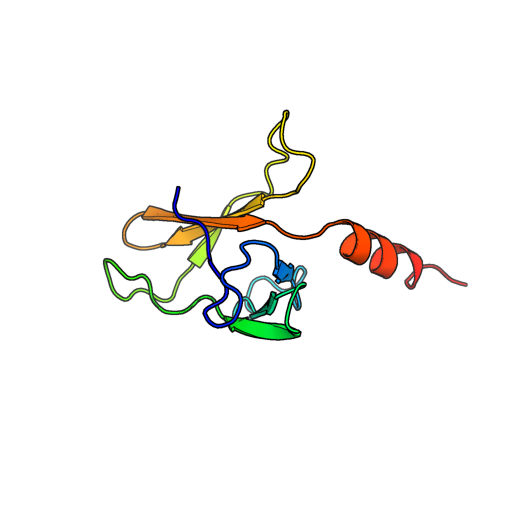IASLGSCKVCGEKNWIRRSDLFEKESKRPIVRYQCGKCGRMIGLYVDSELSKAKRIFLRKP

Radius of gyration: 13.91 Å; Cα contacts (8 Å, |Δi|>4): 169; chains: 1; bounding box: 33×28×44 Å